Protein AF-A0A7V5H0X6-F1 (afdb_monomer)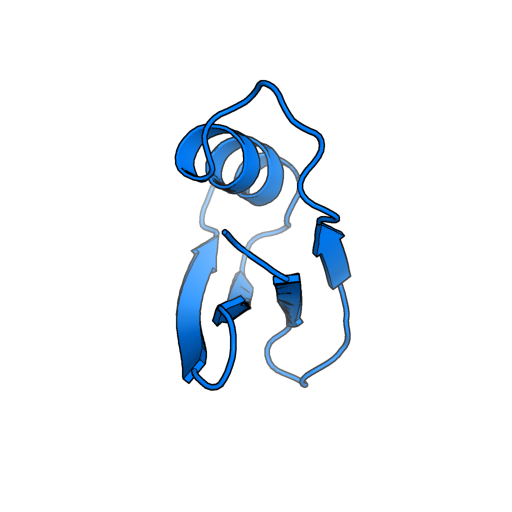

Structure (mmCIF, N/CA/C/O backbone):
data_AF-A0A7V5H0X6-F1
#
_entry.id   AF-A0A7V5H0X6-F1
#
loop_
_atom_site.group_PDB
_atom_site.id
_atom_site.type_symbol
_atom_site.label_atom_id
_atom_site.label_alt_id
_atom_site.label_comp_id
_atom_site.label_asym_id
_atom_site.label_entity_id
_atom_site.label_seq_id
_atom_site.pdbx_PDB_ins_code
_atom_site.Cartn_x
_atom_site.Cartn_y
_atom_site.Cartn_z
_atom_site.occupancy
_atom_site.B_iso_or_equiv
_atom_site.auth_seq_id
_atom_site.auth_comp_id
_atom_site.auth_asym_id
_atom_site.auth_atom_id
_atom_site.pdbx_PDB_model_num
ATOM 1 N N . LYS A 1 1 ? -6.626 5.514 14.988 1.00 69.62 1 LYS A N 1
ATOM 2 C CA . LYS A 1 1 ? -6.101 4.127 14.996 1.00 69.62 1 LYS A CA 1
ATOM 3 C C . LYS A 1 1 ? -6.430 3.507 13.646 1.00 69.62 1 LYS A C 1
ATOM 5 O O . LYS A 1 1 ? -7.545 3.713 13.183 1.00 69.62 1 LYS A O 1
ATOM 10 N N . ILE A 1 2 ? -5.460 2.863 13.005 1.00 74.25 2 ILE A N 1
ATOM 11 C CA . ILE A 1 2 ? -5.643 2.175 11.722 1.00 74.25 2 ILE A CA 1
ATOM 12 C C . ILE A 1 2 ? -5.745 0.692 12.039 1.00 74.25 2 ILE A C 1
ATOM 14 O O . ILE A 1 2 ? -4.901 0.175 12.767 1.00 74.25 2 ILE A O 1
ATOM 18 N N . ASP A 1 3 ? -6.786 0.044 11.536 1.00 76.12 3 ASP A N 1
ATOM 19 C CA . ASP A 1 3 ? -7.006 -1.389 11.734 1.00 76.12 3 ASP A CA 1
ATOM 20 C C . ASP A 1 3 ? -6.420 -2.205 10.580 1.00 76.12 3 ASP A C 1
ATOM 22 O O . ASP A 1 3 ? -6.060 -3.361 10.770 1.00 76.12 3 ASP A O 1
ATOM 26 N N . LEU A 1 4 ? -6.320 -1.606 9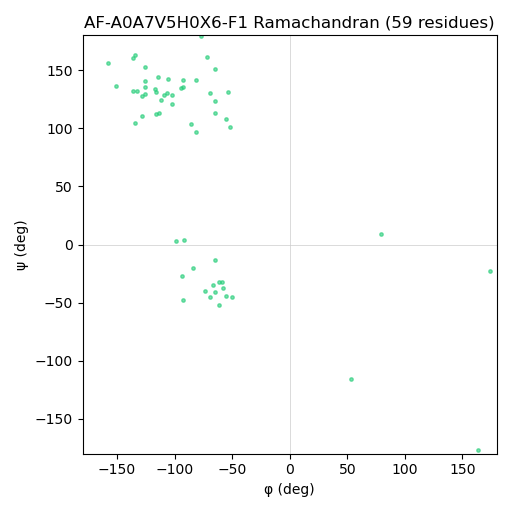.389 1.00 79.44 4 LEU A N 1
ATOM 27 C CA . LEU A 1 4 ? -5.743 -2.232 8.203 1.00 79.44 4 LEU A CA 1
ATOM 28 C C . LEU A 1 4 ? -5.130 -1.177 7.282 1.00 79.44 4 LEU A C 1
ATOM 30 O O . LEU A 1 4 ? -5.775 -0.166 7.000 1.00 79.44 4 LEU A O 1
ATOM 34 N N . PHE A 1 5 ? -3.938 -1.463 6.767 1.00 85.44 5 PHE A N 1
ATOM 35 C CA . PHE A 1 5 ? -3.354 -0.789 5.614 1.00 85.44 5 PHE A CA 1
ATOM 36 C C . PHE A 1 5 ? -2.914 -1.865 4.620 1.00 85.44 5 PHE A C 1
ATOM 38 O O . PHE A 1 5 ? -2.000 -2.635 4.897 1.00 85.44 5 PHE A O 1
ATOM 45 N N . LYS A 1 6 ? -3.586 -1.966 3.477 1.00 89.00 6 LYS A N 1
ATOM 46 C CA . LYS A 1 6 ? -3.336 -3.005 2.471 1.00 89.00 6 LYS A CA 1
ATOM 47 C C . LYS A 1 6 ? -3.070 -2.367 1.118 1.00 89.00 6 LYS A C 1
ATOM 49 O O . LYS A 1 6 ? -3.739 -1.404 0.763 1.00 89.00 6 LYS A O 1
ATOM 54 N N . VAL A 1 7 ? -2.131 -2.922 0.361 1.00 90.81 7 VAL A N 1
ATOM 55 C CA . VAL A 1 7 ? -1.835 -2.500 -1.011 1.00 90.81 7 VAL A CA 1
ATOM 56 C C . VAL A 1 7 ? -2.145 -3.628 -1.976 1.00 90.81 7 VAL A C 1
ATOM 58 O O . VAL A 1 7 ? -1.747 -4.778 -1.768 1.00 90.81 7 VAL A O 1
ATOM 61 N N . VAL A 1 8 ? -2.883 -3.289 -3.026 1.00 92.44 8 VAL A N 1
ATOM 62 C CA . VAL A 1 8 ? -3.282 -4.204 -4.094 1.00 92.44 8 VAL A CA 1
ATOM 63 C C . VAL A 1 8 ? -2.872 -3.648 -5.453 1.00 92.44 8 VAL A C 1
ATOM 65 O O . VAL A 1 8 ? -2.757 -2.432 -5.625 1.00 92.44 8 VAL A O 1
ATOM 68 N N . ASP A 1 9 ? -2.643 -4.534 -6.415 1.00 92.44 9 ASP A N 1
ATOM 69 C CA . ASP A 1 9 ? -2.410 -4.142 -7.804 1.00 92.44 9 ASP A CA 1
ATOM 70 C C . ASP A 1 9 ? -3.714 -3.766 -8.528 1.00 92.44 9 ASP A C 1
ATOM 72 O O . ASP A 1 9 ? -4.817 -3.832 -7.976 1.00 92.44 9 ASP A O 1
ATOM 76 N N . LEU A 1 10 ? -3.584 -3.379 -9.797 1.00 91.31 10 LEU A N 1
ATOM 77 C CA . LEU A 1 10 ? -4.713 -3.001 -10.647 1.00 91.31 10 LEU A CA 1
ATOM 78 C C . LEU A 1 10 ? -5.715 -4.125 -10.956 1.00 91.31 10 LEU A C 1
ATOM 80 O O . LEU A 1 10 ? -6.817 -3.839 -11.418 1.00 91.31 10 LEU A O 1
ATOM 84 N N . TYR A 1 11 ? -5.356 -5.378 -10.682 1.00 91.38 11 TYR A N 1
ATOM 85 C CA . TYR A 1 11 ? -6.226 -6.547 -10.807 1.00 91.38 11 TYR A CA 1
ATOM 86 C C . TYR A 1 11 ? -6.829 -6.964 -9.455 1.00 91.38 11 TYR A C 1
ATOM 88 O O . TYR A 1 11 ? -7.540 -7.965 -9.376 1.00 91.38 11 TYR A O 1
ATOM 96 N N . GLY A 1 12 ? -6.561 -6.207 -8.386 1.00 86.44 12 GLY A N 1
ATOM 97 C CA . GLY A 1 12 ? -7.027 -6.491 -7.032 1.00 86.44 12 GLY A CA 1
ATOM 98 C C . GLY A 1 12 ? -6.217 -7.565 -6.305 1.00 86.44 12 GLY A C 1
ATOM 99 O O . GLY A 1 12 ? -6.611 -7.985 -5.212 1.00 86.44 12 GLY A O 1
ATOM 100 N N . LYS A 1 13 ? -5.084 -8.013 -6.862 1.00 92.69 13 LYS A N 1
ATOM 101 C CA . LYS A 1 13 ? -4.183 -8.948 -6.184 1.00 92.69 13 LYS A CA 1
ATOM 102 C C . LYS A 1 13 ? -3.518 -8.233 -5.016 1.00 92.69 13 LYS A C 1
ATOM 104 O O . LYS A 1 13 ? -2.959 -7.150 -5.171 1.00 92.69 13 LYS A O 1
ATOM 109 N N . GLU A 1 14 ? -3.547 -8.858 -3.844 1.00 91.81 14 GLU A N 1
ATOM 110 C CA . GLU A 1 14 ? -2.812 -8.359 -2.686 1.00 91.81 14 GLU A CA 1
ATOM 111 C C . GLU A 1 14 ? -1.307 -8.409 -2.938 1.00 91.81 14 GLU A C 1
ATOM 113 O O . GLU A 1 14 ? -0.752 -9.464 -3.248 1.00 91.81 14 GLU A O 1
ATOM 118 N N . ILE A 1 15 ? -0.666 -7.250 -2.801 1.00 88.69 15 ILE A N 1
ATOM 119 C CA . ILE A 1 15 ? 0.787 -7.118 -2.850 1.00 88.69 15 ILE A CA 1
ATOM 120 C C . ILE A 1 15 ? 1.353 -7.207 -1.441 1.00 88.69 15 ILE A C 1
ATOM 122 O O . ILE A 1 15 ? 2.296 -7.955 -1.197 1.00 88.69 15 ILE A O 1
ATOM 126 N N . THR A 1 16 ? 0.765 -6.459 -0.508 1.00 85.88 16 THR A N 1
ATOM 127 C CA . THR A 1 16 ? 1.155 -6.518 0.897 1.00 85.88 16 THR A CA 1
ATOM 128 C C . THR A 1 16 ? 0.046 -6.017 1.812 1.00 85.88 16 THR A C 1
ATOM 130 O O . THR A 1 16 ? -0.785 -5.191 1.423 1.00 85.88 16 THR A O 1
ATOM 133 N N . THR A 1 17 ? 0.086 -6.475 3.056 1.00 83.81 17 THR A N 1
ATOM 134 C CA . THR A 1 17 ? -0.680 -5.915 4.163 1.00 83.81 17 THR A CA 1
ATOM 135 C C . THR A 1 17 ? 0.309 -5.365 5.187 1.00 83.81 17 THR A C 1
ATOM 137 O O . THR A 1 17 ? 1.044 -6.113 5.831 1.00 83.81 17 THR A O 1
ATOM 140 N N . LEU A 1 18 ? 0.336 -4.041 5.343 1.00 73.06 18 LEU A N 1
ATOM 141 C CA . LEU A 1 18 ? 1.081 -3.368 6.397 1.00 73.06 18 LEU A CA 1
ATOM 142 C C . LEU A 1 18 ? 0.239 -3.412 7.675 1.00 73.06 18 LEU A C 1
ATOM 144 O O . LEU A 1 18 ? -0.654 -2.594 7.908 1.00 73.06 18 LEU A O 1
ATOM 148 N N . ASN A 1 19 ? 0.540 -4.388 8.528 1.00 61.94 19 ASN A N 1
ATOM 149 C CA . ASN A 1 19 ? 0.155 -4.303 9.929 1.00 61.94 19 ASN A CA 1
ATOM 150 C C . ASN A 1 19 ? 0.936 -3.131 10.512 1.00 61.94 19 ASN A C 1
ATOM 152 O O . ASN A 1 19 ? 2.157 -3.202 10.551 1.00 61.94 19 ASN A O 1
ATOM 156 N N . TYR A 1 20 ? 0.263 -2.048 10.899 1.00 59.88 20 TYR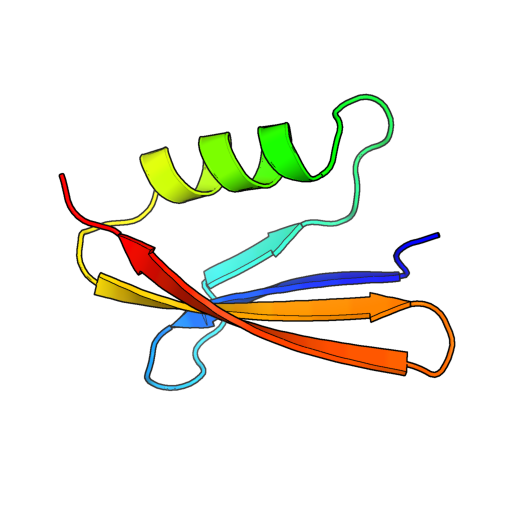 A N 1
ATOM 157 C CA . TYR A 1 20 ? 0.917 -0.853 11.430 1.00 59.88 20 TYR A CA 1
ATOM 158 C C . TYR A 1 20 ? 1.869 -1.229 12.581 1.00 59.88 20 TYR A C 1
ATOM 160 O O . TYR A 1 20 ? 1.428 -1.485 13.704 1.00 59.88 20 TYR A O 1
ATOM 168 N N . ILE A 1 21 ? 3.174 -1.292 12.297 1.00 53.47 21 ILE A N 1
ATOM 169 C CA . ILE A 1 21 ? 4.206 -1.578 13.294 1.00 53.47 21 ILE A CA 1
ATOM 170 C C . ILE A 1 21 ? 4.543 -0.234 13.927 1.00 53.47 21 ILE A C 1
ATOM 172 O O . ILE A 1 21 ? 5.155 0.633 13.304 1.00 53.47 21 ILE A O 1
ATOM 176 N N . GLY A 1 22 ? 4.029 -0.023 15.138 1.00 55.00 22 GLY A N 1
ATOM 177 C CA . GLY A 1 22 ? 4.143 1.237 15.860 1.00 55.00 22 GLY A CA 1
ATOM 178 C C . GLY A 1 22 ? 5.597 1.681 16.017 1.00 55.00 22 GLY A C 1
ATOM 179 O O . GLY A 1 22 ? 6.343 1.069 16.771 1.00 55.00 22 GLY A O 1
ATOM 180 N N . ASN A 1 23 ? 5.958 2.724 15.263 1.00 59.22 23 ASN A N 1
ATOM 181 C CA . ASN A 1 23 ? 6.874 3.828 15.596 1.00 59.22 23 ASN A CA 1
ATOM 182 C C . ASN A 1 23 ? 7.115 4.739 14.376 1.00 59.22 23 ASN A C 1
ATOM 184 O O . ASN A 1 23 ? 7.420 5.913 14.559 1.00 59.22 23 ASN A O 1
ATOM 188 N N . ASN A 1 24 ? 6.907 4.244 13.149 1.00 61.81 24 ASN A N 1
ATOM 189 C CA . ASN A 1 24 ? 7.018 5.050 11.928 1.00 61.81 24 ASN A CA 1
ATOM 190 C C . ASN A 1 24 ? 5.667 5.640 11.523 1.00 61.81 24 ASN A C 1
ATOM 192 O O . ASN A 1 24 ? 4.633 4.969 11.621 1.00 61.81 24 ASN A O 1
ATOM 196 N N . SER A 1 25 ? 5.676 6.880 11.035 1.00 74.94 25 SER A N 1
ATOM 197 C CA . SER A 1 25 ? 4.464 7.518 10.524 1.00 74.94 25 SER A CA 1
ATOM 198 C C . SER A 1 25 ? 3.958 6.784 9.273 1.00 74.94 25 SER A C 1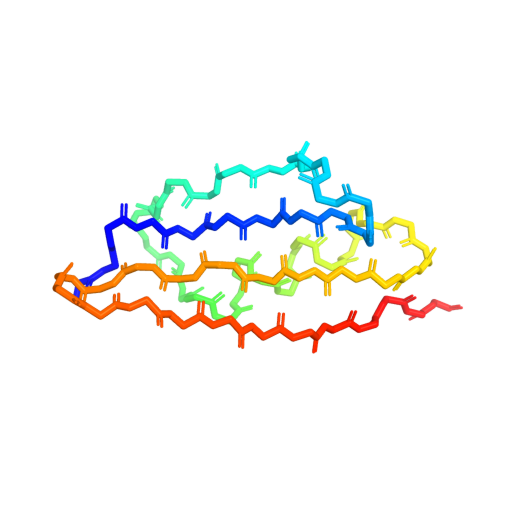
ATOM 200 O O . SER A 1 25 ? 4.733 6.181 8.529 1.00 74.94 25 SER A O 1
ATOM 202 N N . LEU A 1 26 ? 2.644 6.815 9.037 1.00 74.69 26 LEU A N 1
ATOM 203 C CA . LEU A 1 26 ? 2.041 6.247 7.824 1.00 74.69 26 LEU A CA 1
ATOM 204 C C . LEU A 1 26 ? 2.726 6.721 6.524 1.00 74.69 26 LEU A C 1
ATOM 206 O O . LEU A 1 26 ? 3.003 5.866 5.684 1.00 74.69 26 LEU A O 1
ATOM 210 N N . PRO A 1 27 ? 3.032 8.027 6.353 1.00 78.88 27 PRO A N 1
ATOM 211 C CA . PRO A 1 27 ? 3.742 8.513 5.172 1.00 78.88 27 PRO A CA 1
ATOM 212 C C . PRO A 1 27 ? 5.080 7.810 4.932 1.00 78.88 27 PRO A C 1
ATOM 214 O O . PRO A 1 27 ? 5.325 7.360 3.823 1.00 78.88 27 PRO A O 1
ATOM 217 N N . GLN A 1 28 ? 5.895 7.610 5.973 1.00 79.88 28 GLN A N 1
ATOM 218 C CA . GLN A 1 28 ? 7.196 6.940 5.839 1.00 79.88 28 GLN A CA 1
ATOM 219 C C . GLN A 1 28 ? 7.056 5.475 5.412 1.00 79.88 28 GLN A C 1
ATOM 221 O O . GLN A 1 28 ? 7.823 4.985 4.588 1.00 79.88 28 GLN A O 1
ATOM 226 N N . GLN A 1 29 ? 6.070 4.761 5.966 1.00 78.12 29 GLN A N 1
ATOM 227 C CA . GLN A 1 29 ? 5.794 3.376 5.567 1.00 78.12 29 GLN A CA 1
ATOM 228 C C . GLN A 1 29 ? 5.293 3.301 4.119 1.00 78.12 29 GLN A C 1
ATOM 230 O O . GLN A 1 29 ? 5.606 2.349 3.408 1.00 78.12 29 GLN A O 1
ATOM 235 N N . PHE A 1 30 ? 4.533 4.306 3.679 1.00 80.81 30 PHE A N 1
ATOM 236 C CA . PHE A 1 30 ? 4.030 4.394 2.314 1.00 80.81 30 PHE A CA 1
ATOM 237 C C . PHE A 1 30 ? 5.124 4.761 1.3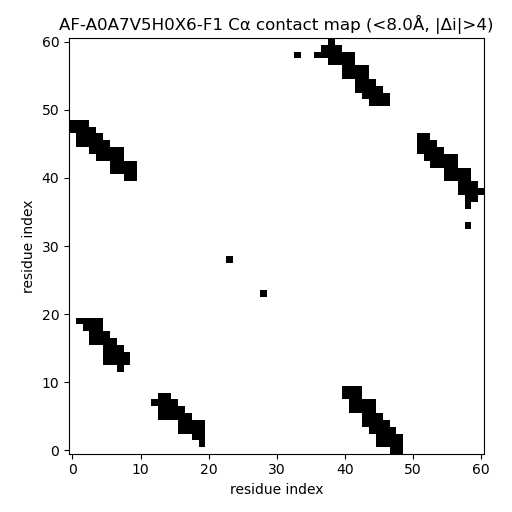01 1.00 80.81 30 PHE A C 1
ATOM 239 O O . PHE A 1 30 ? 5.169 4.170 0.226 1.00 80.81 30 PHE A O 1
ATOM 246 N N . GLU A 1 31 ? 6.031 5.678 1.640 1.00 84.31 31 GLU A N 1
ATOM 247 C CA . GLU A 1 31 ? 7.211 6.012 0.827 1.00 84.31 31 GLU A CA 1
ATOM 248 C C . GLU A 1 31 ? 8.130 4.797 0.656 1.00 84.31 31 GLU A C 1
ATOM 250 O O . GLU A 1 31 ? 8.406 4.388 -0.469 1.00 84.31 31 GLU A O 1
ATOM 255 N N . ALA A 1 32 ? 8.506 4.136 1.759 1.00 83.12 32 ALA A N 1
ATOM 256 C CA . ALA A 1 32 ? 9.343 2.936 1.708 1.00 83.12 32 ALA A CA 1
ATOM 257 C C . ALA A 1 32 ? 8.704 1.805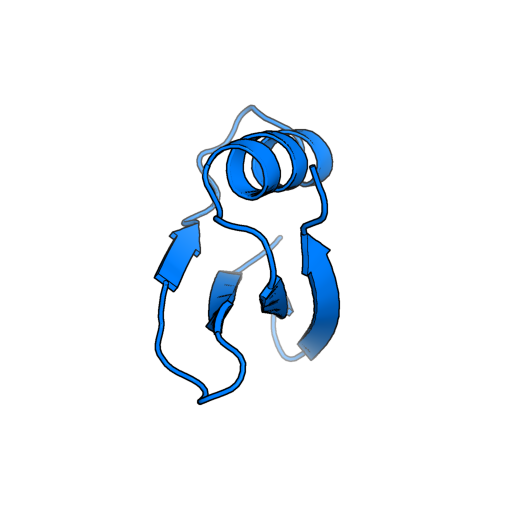 0.886 1.00 83.12 32 ALA A C 1
ATOM 259 O O . ALA A 1 32 ? 9.401 1.018 0.248 1.00 83.12 32 ALA A O 1
ATOM 260 N N . LEU A 1 33 ? 7.370 1.712 0.890 1.00 83.69 33 LEU A N 1
ATOM 261 C CA . LEU A 1 33 ? 6.658 0.757 0.054 1.00 83.69 33 LEU A CA 1
ATOM 262 C C . LEU A 1 33 ? 6.749 1.119 -1.433 1.00 83.69 33 LEU A C 1
ATOM 264 O O . LEU A 1 33 ? 6.993 0.231 -2.245 1.00 83.69 33 LEU A O 1
ATOM 268 N N . GLN A 1 34 ? 6.555 2.389 -1.796 1.00 87.50 34 GLN A N 1
ATOM 269 C CA . GLN A 1 34 ? 6.635 2.841 -3.190 1.00 87.50 34 GLN A CA 1
ATOM 270 C C . GLN A 1 34 ? 8.004 2.543 -3.814 1.00 87.50 34 GLN A C 1
ATOM 272 O O . GLN A 1 34 ? 8.056 2.089 -4.956 1.00 87.50 34 GLN A O 1
ATOM 277 N N . ASP A 1 35 ? 9.090 2.679 -3.049 1.00 88.12 35 ASP A N 1
ATOM 278 C CA . ASP A 1 35 ? 10.446 2.353 -3.512 1.00 88.12 35 ASP A CA 1
ATOM 279 C C . ASP A 1 35 ? 10.618 0.874 -3.893 1.00 88.12 35 ASP A C 1
ATOM 281 O O . ASP A 1 35 ? 11.378 0.540 -4.811 1.00 88.12 35 ASP A O 1
ATOM 285 N N . LEU A 1 36 ? 9.897 -0.026 -3.220 1.00 88.00 36 LEU A N 1
ATOM 286 C CA . LEU A 1 36 ? 9.959 -1.472 -3.452 1.00 88.00 36 LEU A CA 1
ATOM 287 C C . LEU A 1 36 ? 9.058 -1.939 -4.600 1.00 88.00 36 LEU A C 1
ATOM 289 O O . LEU A 1 36 ? 9.263 -3.030 -5.138 1.00 88.00 36 LEU A O 1
ATOM 293 N N . LEU A 1 37 ? 8.059 -1.143 -4.980 1.00 89.94 37 LEU A N 1
ATOM 294 C CA . LEU A 1 37 ? 7.117 -1.498 -6.034 1.00 89.94 37 LEU A CA 1
ATOM 295 C C . LEU A 1 37 ? 7.713 -1.216 -7.429 1.00 89.94 37 LEU A C 1
ATOM 297 O O . LEU A 1 37 ? 8.423 -0.225 -7.625 1.00 89.94 37 LEU A O 1
ATOM 301 N N . PRO A 1 38 ? 7.455 -2.080 -8.428 1.00 92.12 38 PRO A N 1
ATOM 302 C CA . PRO A 1 38 ? 7.764 -1.765 -9.819 1.00 92.12 38 PRO A CA 1
ATOM 303 C C . PRO A 1 38 ? 6.808 -0.699 -10.368 1.00 92.12 38 PRO A C 1
ATOM 305 O O . PRO A 1 38 ? 5.709 -0.514 -9.832 1.00 92.12 38 PRO A O 1
ATOM 308 N N . ASN A 1 39 ? 7.204 -0.048 -11.470 1.00 94.00 39 ASN A N 1
ATOM 309 C CA . ASN A 1 39 ? 6.374 0.952 -12.142 1.00 94.00 39 ASN A CA 1
ATOM 310 C C . ASN A 1 39 ? 4.990 0.375 -12.458 1.00 94.00 39 ASN A C 1
ATOM 312 O O . ASN A 1 39 ? 4.873 -0.727 -13.002 1.00 94.00 39 ASN A O 1
ATOM 316 N N . GLY A 1 40 ? 3.937 1.108 -12.108 1.00 93.81 40 GLY A N 1
ATOM 317 C CA . GLY A 1 40 ? 2.581 0.598 -12.245 1.00 93.81 40 GLY A CA 1
ATOM 318 C C . GLY A 1 40 ? 1.535 1.368 -11.455 1.00 93.81 40 GLY A C 1
ATOM 319 O O . GLY A 1 40 ? 1.807 2.386 -10.821 1.00 93.81 40 GLY A O 1
ATOM 320 N N . ILE A 1 41 ? 0.309 0.854 -11.522 1.00 94.19 41 ILE A N 1
ATOM 321 C CA . ILE A 1 41 ? -0.862 1.401 -10.841 1.00 94.19 41 ILE A CA 1
ATOM 322 C C . ILE A 1 41 ? -1.222 0.489 -9.677 1.00 94.19 41 ILE A C 1
ATOM 324 O O . ILE A 1 41 ? -1.399 -0.717 -9.863 1.00 94.19 41 ILE A O 1
ATOM 328 N N . TYR A 1 42 ? -1.413 1.092 -8.510 1.00 93.44 42 TYR A N 1
ATOM 329 C CA . TYR A 1 42 ? -1.749 0.390 -7.281 1.00 93.44 42 TYR A CA 1
ATOM 330 C C . TYR A 1 42 ? -2.879 1.095 -6.541 1.00 93.44 42 TYR A C 1
ATOM 332 O O . TYR A 1 42 ? -3.181 2.271 -6.772 1.00 93.44 42 TYR A O 1
ATOM 340 N N . PHE A 1 43 ? -3.489 0.361 -5.619 1.00 92.25 43 PHE A N 1
ATOM 341 C CA . PHE A 1 43 ? -4.510 0.876 -4.724 1.00 92.25 43 PHE A CA 1
ATOM 342 C C . PHE A 1 43 ? -4.126 0.596 -3.277 1.00 92.25 43 PHE A C 1
ATOM 344 O O . PHE A 1 43 ? -3.730 -0.516 -2.927 1.00 92.25 43 PHE A O 1
ATOM 351 N N . VAL A 1 44 ? -4.290 1.602 -2.427 1.00 90.38 44 VAL A N 1
ATOM 352 C CA . VAL A 1 44 ? -4.248 1.475 -0.975 1.00 90.38 44 VAL A CA 1
ATOM 353 C C . VAL A 1 44 ? -5.669 1.303 -0.450 1.00 90.38 44 VAL A C 1
ATOM 355 O O . VAL A 1 44 ? -6.578 2.044 -0.821 1.00 90.38 44 VAL A O 1
ATOM 358 N N . VAL A 1 45 ? -5.841 0.352 0.462 1.00 89.75 45 VAL A N 1
ATOM 359 C CA . VAL A 1 45 ? -7.050 0.128 1.252 1.00 89.75 45 VAL A CA 1
ATOM 360 C C . VAL A 1 45 ? -6.724 0.415 2.715 1.00 89.75 45 VAL A C 1
ATOM 362 O O . VAL A 1 45 ? -5.953 -0.319 3.337 1.00 89.75 45 VAL A O 1
ATOM 365 N N . ILE A 1 46 ? -7.323 1.464 3.279 1.00 87.50 46 ILE A N 1
ATOM 366 C CA . ILE A 1 46 ? -7.153 1.844 4.689 1.00 87.50 46 ILE A CA 1
ATOM 367 C C . ILE A 1 46 ? -8.464 1.622 5.435 1.00 87.50 46 ILE A C 1
ATOM 369 O O . ILE A 1 46 ? -9.495 2.190 5.075 1.00 87.50 46 ILE A O 1
ATOM 373 N N . LYS A 1 47 ? -8.435 0.844 6.518 1.00 87.75 47 LYS A N 1
ATOM 374 C CA . LYS A 1 47 ? -9.581 0.673 7.423 1.00 87.75 47 LYS A CA 1
ATOM 375 C C . LYS A 1 47 ? -9.322 1.369 8.754 1.00 87.75 47 LYS A C 1
ATOM 377 O O . LYS A 1 47 ? -8.298 1.127 9.393 1.00 87.75 47 LYS A O 1
ATOM 382 N N . THR A 1 48 ? -10.265 2.208 9.183 1.00 87.06 48 THR A N 1
ATOM 383 C CA . THR A 1 48 ? -10.233 2.897 10.483 1.00 87.06 48 THR A CA 1
ATOM 384 C C . THR A 1 48 ? -11.603 2.804 11.161 1.00 87.06 48 THR A C 1
ATOM 386 O O . THR A 1 48 ? -12.555 3.493 10.776 1.00 87.06 48 THR A O 1
ATOM 389 N N . GLY A 1 49 ? -11.729 1.946 12.166 1.00 86.19 49 GLY A N 1
ATOM 390 C CA . GLY A 1 49 ? -12.992 1.563 12.784 1.00 86.19 49 GLY A CA 1
ATOM 391 C C . GLY A 1 49 ? -13.991 1.069 11.739 1.00 86.19 49 GLY A C 1
ATOM 392 O O . GLY A 1 49 ? -13.762 0.083 11.037 1.00 86.19 49 GLY A O 1
ATOM 393 N N . ASN A 1 50 ? -15.090 1.811 11.605 1.00 89.69 50 ASN A N 1
ATOM 394 C CA . ASN A 1 50 ? -16.177 1.499 10.674 1.00 89.69 50 ASN A CA 1
ATOM 395 C C . ASN A 1 50 ? -16.027 2.173 9.302 1.00 89.69 50 ASN A C 1
ATOM 397 O O . ASN A 1 50 ? -16.933 2.079 8.478 1.00 89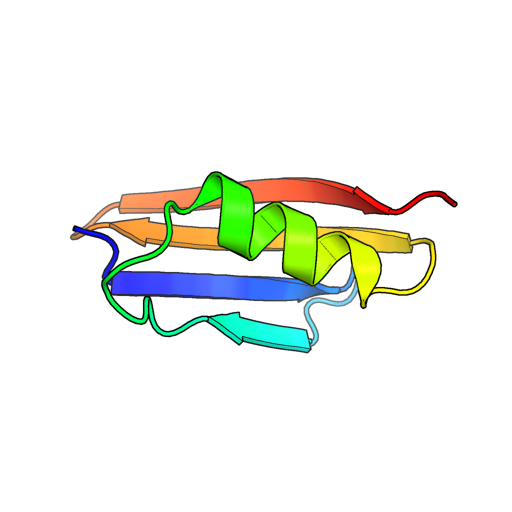.69 50 ASN A O 1
ATOM 401 N N . LYS A 1 51 ? -14.921 2.883 9.052 1.00 90.44 51 LYS A N 1
ATOM 402 C CA . LYS A 1 51 ? -14.661 3.550 7.772 1.00 90.44 51 LYS A CA 1
ATOM 403 C C . LYS A 1 51 ? -13.613 2.787 6.973 1.00 90.44 51 LYS A C 1
ATOM 405 O O . LYS A 1 51 ? -12.635 2.287 7.532 1.00 90.44 51 LYS A O 1
ATOM 410 N N . THR A 1 52 ? -13.806 2.741 5.661 1.00 90.38 52 THR A N 1
ATOM 411 C CA . THR A 1 52 ? -12.833 2.211 4.704 1.00 90.38 52 THR A CA 1
ATOM 412 C C . THR A 1 52 ? -12.569 3.265 3.641 1.00 90.38 52 THR A C 1
ATOM 414 O O . THR A 1 52 ? -13.506 3.830 3.083 1.00 90.38 52 THR A O 1
ATOM 417 N N . TYR A 1 53 ? -11.292 3.533 3.396 1.00 88.44 53 TYR A N 1
ATOM 418 C CA . TYR A 1 53 ? -10.794 4.482 2.412 1.00 88.44 53 TYR A CA 1
ATOM 419 C C . TYR A 1 53 ? -10.032 3.726 1.331 1.00 88.44 53 TYR A C 1
ATOM 421 O O . TYR A 1 53 ? -9.341 2.745 1.622 1.00 88.44 53 TYR A O 1
ATOM 429 N N . PHE A 1 54 ? -10.162 4.208 0.100 1.00 88.88 54 PHE A N 1
ATOM 430 C CA . PHE A 1 54 ? -9.486 3.670 -1.070 1.00 88.88 54 PHE A CA 1
ATOM 431 C C . PHE A 1 54 ? -8.776 4.810 -1.782 1.00 88.88 54 PHE A C 1
ATOM 433 O O . PHE A 1 54 ? -9.404 5.823 -2.087 1.00 88.88 54 PHE A O 1
ATOM 440 N N . GLU A 1 55 ? -7.490 4.637 -2.058 1.00 89.44 55 GLU A N 1
ATOM 441 C CA . GLU A 1 55 ? -6.694 5.627 -2.777 1.00 89.44 55 GLU A CA 1
ATOM 442 C C . GLU A 1 55 ? -5.881 4.948 -3.873 1.00 89.44 55 GLU A C 1
ATOM 444 O O . GLU A 1 55 ? -5.259 3.911 -3.648 1.00 89.44 55 GLU A O 1
ATOM 449 N N . LYS A 1 56 ? -5.921 5.513 -5.078 1.00 91.69 56 LYS A N 1
ATOM 450 C C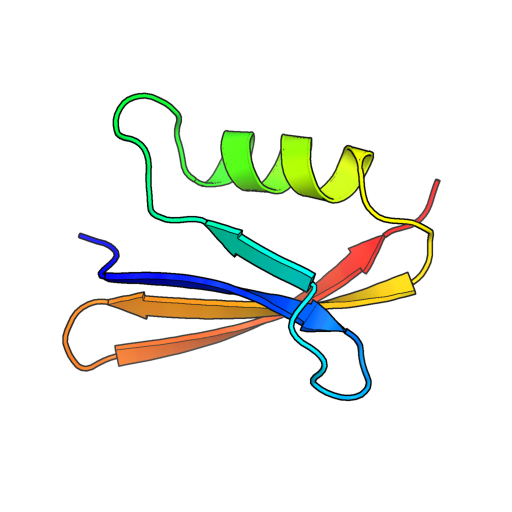A . LYS A 1 56 ? -5.134 5.053 -6.222 1.00 91.69 56 LYS A CA 1
ATOM 451 C C . LYS A 1 56 ? -3.832 5.840 -6.262 1.00 91.69 56 LYS A C 1
ATOM 453 O O . LYS A 1 56 ? -3.871 7.064 -6.184 1.00 91.69 56 LYS A O 1
ATOM 458 N N . PHE A 1 57 ? -2.716 5.161 -6.487 1.00 91.06 57 PHE A N 1
ATOM 459 C CA . PHE A 1 57 ? -1.425 5.804 -6.706 1.00 91.06 57 PHE A CA 1
ATOM 460 C C . PHE A 1 57 ? -0.671 5.160 -7.870 1.00 91.06 57 PHE A C 1
ATOM 462 O O . PHE A 1 57 ? -0.979 4.045 -8.308 1.00 91.06 57 PHE A O 1
ATOM 469 N N . PHE A 1 58 ? 0.292 5.908 -8.396 1.00 93.00 58 PHE A N 1
ATOM 470 C CA . PHE A 1 58 ? 1.147 5.503 -9.500 1.00 93.00 58 PHE A CA 1
ATOM 471 C C . PHE A 1 58 ? 2.578 5.447 -8.990 1.00 93.00 58 PHE A C 1
ATOM 473 O O . PHE A 1 58 ? 3.021 6.368 -8.310 1.00 93.00 58 PHE A O 1
ATOM 480 N N . VAL A 1 59 ? 3.280 4.370 -9.317 1.00 92.56 59 VAL A N 1
ATOM 481 C CA . VAL A 1 59 ? 4.722 4.268 -9.106 1.00 92.56 59 VAL A CA 1
ATOM 482 C C . VAL A 1 59 ? 5.382 4.493 -10.457 1.00 92.56 59 VAL A C 1
ATOM 484 O O . VAL A 1 59 ? 5.096 3.770 -11.414 1.00 92.56 59 VAL A O 1
ATOM 487 N N . GLU A 1 60 ? 6.233 5.508 -10.527 1.00 90.31 60 GLU A N 1
ATOM 488 C CA . GLU A 1 60 ? 7.049 5.861 -11.685 1.00 90.31 60 GLU A CA 1
ATOM 489 C C . GLU A 1 60 ? 8.463 6.176 -11.181 1.00 90.31 60 GLU A C 1
ATOM 491 O O . GLU A 1 60 ? 8.619 6.881 -10.183 1.00 90.31 60 GLU A O 1
ATOM 496 N N . LYS A 1 61 ? 9.472 5.598 -11.833 1.00 84.50 61 LYS A N 1
ATOM 497 C CA . LYS A 1 61 ? 10.899 5.733 -11.513 1.00 84.50 61 LYS A CA 1
ATOM 498 C C . LYS A 1 61 ? 11.643 6.288 -12.711 1.00 84.50 61 LYS A C 1
ATOM 500 O O . LYS A 1 61 ? 11.286 5.858 -13.835 1.00 84.50 61 LYS A O 1
#

Secondary s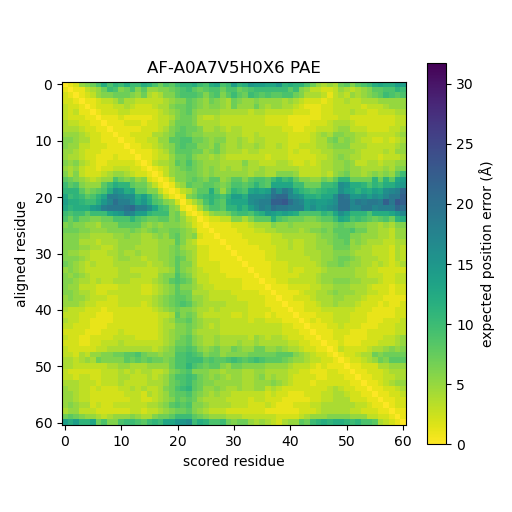tructure (DSSP, 8-state):
--SEEEEEETT--EEEEE---TTS-HHHHHHHHHHHSPSEEEEEEEEETTEEEEEEEEE--

pLDDT: mean 84.05, std 10.25, range [53.47, 94.19]

Radius of gyration: 11.41 Å; Cα contacts (8 Å, |Δi|>4): 99; chains: 1; bounding box: 27×18×28 Å

Nearest PDB structures (foldseek):
  5m11-assembly1_A  TM=6.268E-01  e=1.711E-01  Porphyromonas gingivalis
  4g5a-assembly1_B  TM=5.949E-01  e=1.434E-01  Bacteroides thetaiotaomicron VPI-5482
  7cqd-assembly2_B  TM=4.366E-01  e=8.397E-01  Aquifex aeolicus VF5
  4u65-assembly1_B  TM=3.058E-01  e=3.272E-01  Legionella pneumophila subsp. pneumophila str. Philadelphia 1
  2kjp-assembly1_A  TM=4.492E-01  e=5.215E+00  Bacillus subtilis

Solvent-accessible surface area (backbone atoms only — not comparable to full-atom values): 3750 Å² total; per-residue (Å²): 120,76,80,40,38,34,35,22,40,84,85,65,49,78,74,46,70,51,72,85,67,91,83,69,55,69,68,59,56,50,51,60,47,52,75,73,50,70,72,44,55,36,34,41,41,38,30,39,85,96,43,78,48,78,48,79,50,74,39,81,129

Foldseek 3Di:
DWPWKWKAAPVRHTPDIDPPPPDDDPVVVVVVVLVVDDFHKMWIWIDDPPDIDIDIDTRDD

Mean predicted aligned error: 4.8 Å

Sequence (61 aa):
KIDLFKVVDLYGKEITTLNYIGNNSLPQQFEALQDLLPNGIYFVVIKTGNKTYFEKFFVEK